Protein AF-A0A351SU39-F1 (afdb_monomer_lite)

Foldseek 3Di:
DPPVLVVLLLVLLLLLLQLVVLCVVCVVVVPPVSNVVSVVSVVVSVVSVVVVVVQVNVCVVVVHRPVPPPPPPPDDPLLSVLVSLLSNLVSNQVVCCVPVVDDQDPVSVVVSVVSNVSNVCSVCVVVVVVVVVD

Structure (mmCIF, N/CA/C/O backbone):
data_AF-A0A351SU39-F1
#
_entry.id   AF-A0A351SU39-F1
#
loop_
_atom_site.group_PDB
_atom_site.id
_atom_site.type_symbol
_atom_site.label_atom_id
_atom_site.label_alt_id
_atom_site.label_comp_id
_atom_site.label_asym_id
_atom_site.label_entity_id
_atom_site.label_seq_id
_atom_site.pdbx_PDB_ins_code
_atom_site.Cartn_x
_atom_site.Cartn_y
_atom_site.Cartn_z
_atom_site.occupancy
_atom_site.B_iso_or_equiv
_atom_site.auth_seq_id
_atom_site.auth_comp_id
_atom_site.auth_asym_id
_atom_site.auth_atom_id
_atom_site.pdbx_PDB_model_num
ATOM 1 N N . MET A 1 1 ? 3.763 -2.214 -19.576 1.00 52.06 1 MET A N 1
ATOM 2 C CA . MET A 1 1 ? 3.290 -3.140 -18.526 1.00 52.06 1 MET A CA 1
ATOM 3 C C . MET A 1 1 ? 2.367 -4.137 -19.186 1.00 52.06 1 MET A C 1
ATOM 5 O O . MET A 1 1 ? 1.551 -3.703 -19.992 1.00 52.06 1 MET A O 1
ATOM 9 N N . THR A 1 2 ? 2.462 -5.429 -18.881 1.00 61.03 2 THR A N 1
ATOM 10 C CA . THR A 1 2 ? 1.348 -6.319 -19.219 1.00 61.03 2 THR A CA 1
ATOM 11 C C . THR A 1 2 ? 0.162 -5.860 -18.373 1.00 61.03 2 THR A C 1
ATOM 13 O O . THR A 1 2 ? 0.302 -5.638 -17.169 1.00 61.03 2 THR A O 1
ATOM 16 N N . PHE A 1 3 ? -0.989 -5.632 -19.006 1.00 57.25 3 PHE A N 1
ATOM 17 C CA . PHE A 1 3 ? -2.213 -5.166 -18.339 1.00 57.25 3 PHE A CA 1
ATOM 18 C C . PHE A 1 3 ? -2.533 -5.996 -17.078 1.00 57.25 3 PHE A C 1
ATOM 20 O O . PHE A 1 3 ? -2.931 -5.468 -16.043 1.00 57.25 3 PHE A O 1
ATOM 27 N N . PHE A 1 4 ? -2.225 -7.291 -17.150 1.00 60.94 4 PHE A N 1
ATOM 28 C CA . PHE A 1 4 ? -2.370 -8.265 -16.078 1.00 60.94 4 PHE A CA 1
ATOM 29 C C . PHE A 1 4 ? -1.540 -7.957 -14.815 1.00 60.94 4 PHE A C 1
ATOM 31 O O . PHE A 1 4 ? -2.068 -8.027 -13.706 1.00 60.94 4 PHE A O 1
ATOM 38 N N . ALA A 1 5 ? -0.264 -7.572 -14.948 1.00 64.44 5 ALA A N 1
ATOM 39 C CA . ALA A 1 5 ? 0.598 -7.290 -13.795 1.00 64.44 5 ALA A CA 1
ATOM 40 C C . ALA A 1 5 ? 0.155 -6.027 -13.039 1.00 64.44 5 ALA A C 1
ATOM 42 O O . ALA A 1 5 ? 0.142 -6.003 -11.811 1.00 64.44 5 ALA A O 1
ATOM 43 N N . PHE A 1 6 ? -0.266 -4.996 -13.773 1.00 65.56 6 PHE A N 1
ATOM 44 C CA . PHE A 1 6 ? -0.792 -3.765 -13.184 1.00 65.56 6 PHE A CA 1
ATOM 45 C C . PHE A 1 6 ? -2.103 -4.011 -12.430 1.00 65.56 6 PHE A C 1
ATOM 47 O O . PHE A 1 6 ? -2.239 -3.604 -11.278 1.00 65.56 6 PHE A O 1
ATOM 54 N N . PHE A 1 7 ? -3.032 -4.745 -13.051 1.00 70.19 7 PHE A N 1
ATOM 55 C CA . PHE A 1 7 ? -4.290 -5.132 -12.413 1.00 70.19 7 PHE A CA 1
ATOM 56 C C . PHE A 1 7 ? -4.050 -5.929 -11.129 1.00 70.19 7 PHE A C 1
ATOM 58 O O . PHE A 1 7 ? -4.702 -5.702 -10.114 1.00 70.19 7 PHE A O 1
ATOM 65 N N . THR A 1 8 ? -3.058 -6.815 -11.155 1.00 71.19 8 THR A N 1
ATOM 66 C CA . THR A 1 8 ? -2.717 -7.624 -9.993 1.00 71.19 8 THR A CA 1
ATOM 67 C C . THR A 1 8 ? -2.138 -6.800 -8.843 1.00 71.19 8 THR A C 1
ATOM 69 O O . THR A 1 8 ? -2.528 -7.015 -7.700 1.00 71.19 8 THR A O 1
ATOM 72 N N . LEU A 1 9 ? -1.253 -5.837 -9.125 1.00 72.75 9 LEU A N 1
ATOM 73 C CA . LEU A 1 9 ? -0.704 -4.938 -8.101 1.00 72.75 9 LEU A CA 1
ATOM 74 C C . LEU A 1 9 ? -1.798 -4.100 -7.434 1.00 72.75 9 LEU A C 1
ATOM 76 O O . LEU A 1 9 ? -1.787 -3.937 -6.217 1.00 72.75 9 LEU A O 1
ATOM 80 N N . ILE A 1 10 ? -2.758 -3.608 -8.219 1.00 76.94 10 ILE A N 1
ATOM 81 C CA . ILE A 1 10 ? -3.905 -2.863 -7.689 1.00 76.94 10 ILE A CA 1
ATOM 82 C C . ILE A 1 10 ? -4.761 -3.765 -6.804 1.00 76.94 10 ILE A C 1
ATOM 84 O O . ILE A 1 10 ? -5.096 -3.384 -5.685 1.00 76.94 10 ILE A O 1
ATOM 88 N N . LEU A 1 11 ? -5.097 -4.964 -7.284 1.00 77.88 11 LEU A N 1
ATOM 89 C CA . LEU A 1 11 ? -5.921 -5.903 -6.530 1.00 77.88 11 LEU A CA 1
ATOM 90 C C . LEU A 1 11 ? -5.241 -6.319 -5.217 1.00 77.88 11 LEU A C 1
ATOM 92 O O . LEU A 1 11 ? -5.891 -6.360 -4.176 1.00 77.88 11 LEU A O 1
ATOM 96 N N . ALA A 1 12 ? -3.931 -6.563 -5.260 1.00 78.19 12 ALA A N 1
ATOM 97 C CA . ALA A 1 12 ? -3.102 -6.861 -4.100 1.00 78.19 12 ALA A CA 1
ATOM 98 C C . ALA A 1 12 ? -3.123 -5.718 -3.072 1.00 78.19 12 ALA A C 1
ATOM 100 O O . ALA A 1 12 ? -3.444 -5.956 -1.911 1.00 78.19 12 ALA A O 1
ATOM 101 N N . ALA A 1 13 ? -2.882 -4.477 -3.509 1.00 78.94 13 ALA A N 1
ATOM 102 C CA . ALA A 1 13 ? -2.893 -3.308 -2.632 1.00 78.94 13 ALA A CA 1
ATOM 103 C C . ALA A 1 13 ? -4.267 -3.075 -1.979 1.00 78.94 13 ALA A C 1
ATOM 105 O O . ALA A 1 13 ? -4.344 -2.758 -0.795 1.00 78.94 13 ALA A O 1
ATOM 106 N N . VAL A 1 14 ? -5.361 -3.257 -2.727 1.00 81.06 14 VAL A N 1
ATOM 107 C CA . VAL A 1 14 ? -6.726 -3.112 -2.193 1.00 81.06 14 VAL A CA 1
ATOM 108 C C . VAL A 1 14 ? -7.047 -4.201 -1.169 1.00 81.06 14 VAL A C 1
ATOM 110 O O . VAL A 1 14 ? -7.633 -3.895 -0.132 1.00 81.06 14 VAL A O 1
ATOM 113 N N . LEU A 1 15 ? -6.666 -5.456 -1.431 1.00 79.06 15 LEU A N 1
ATOM 114 C CA . LEU A 1 15 ? -6.897 -6.566 -0.501 1.00 79.06 15 LEU A CA 1
ATOM 115 C C . LEU A 1 15 ? -6.088 -6.418 0.791 1.00 79.06 15 LEU A C 1
ATOM 117 O O . LEU A 1 15 ? -6.636 -6.641 1.868 1.00 79.06 15 LEU A O 1
ATOM 121 N N . GLU A 1 16 ? -4.817 -6.022 0.697 1.00 80.25 16 GLU A N 1
ATOM 122 C CA . GLU A 1 16 ? -3.951 -5.832 1.865 1.00 80.25 16 GLU A CA 1
ATOM 123 C C . GLU A 1 16 ? -4.470 -4.689 2.747 1.00 80.25 16 GLU A C 1
ATOM 125 O O . GLU A 1 16 ? -4.745 -4.887 3.930 1.00 80.25 16 GLU A O 1
ATOM 130 N N . VAL A 1 17 ? -4.732 -3.521 2.150 1.00 82.25 17 VAL A N 1
ATOM 131 C CA . VAL A 1 17 ? -5.280 -2.365 2.873 1.00 82.25 17 VAL A CA 1
ATOM 132 C C . VAL A 1 17 ? -6.662 -2.656 3.457 1.00 82.25 17 VAL A C 1
ATOM 134 O O . VAL A 1 17 ? -6.954 -2.266 4.590 1.00 82.25 17 VAL A O 1
ATOM 137 N N . GLY A 1 18 ? -7.534 -3.315 2.690 1.00 81.25 18 GLY A N 1
ATOM 138 C CA . GLY A 1 18 ? -8.873 -3.676 3.148 1.00 81.25 18 GLY A CA 1
ATOM 139 C C . GLY A 1 18 ? -8.829 -4.635 4.337 1.00 81.25 18 GLY A C 1
ATOM 140 O O . GLY A 1 18 ? -9.598 -4.473 5.286 1.00 81.25 18 GLY A O 1
ATOM 141 N N . GLY A 1 19 ? -7.898 -5.592 4.323 1.00 82.25 19 GLY A N 1
ATOM 142 C CA . GLY A 1 19 ? -7.710 -6.557 5.402 1.00 82.25 19 GLY A CA 1
ATOM 143 C C . GLY A 1 19 ? -7.202 -5.890 6.675 1.00 82.25 19 GLY A C 1
ATOM 144 O O . GLY A 1 19 ? -7.794 -6.075 7.740 1.00 82.25 19 GLY A O 1
ATOM 145 N N . ASP A 1 20 ? -6.189 -5.030 6.555 1.00 80.31 20 ASP A N 1
ATOM 146 C CA . ASP A 1 20 ? -5.655 -4.235 7.667 1.00 80.31 20 ASP A CA 1
ATOM 147 C C . ASP A 1 20 ? -6.723 -3.335 8.296 1.00 80.31 20 ASP A C 1
ATOM 149 O O . ASP A 1 20 ? -6.830 -3.227 9.523 1.00 80.31 20 ASP A O 1
ATOM 153 N N . ALA A 1 21 ? -7.564 -2.711 7.469 1.00 80.25 21 ALA A N 1
ATOM 154 C CA . ALA A 1 21 ? -8.644 -1.875 7.963 1.00 80.25 21 ALA A CA 1
ATOM 155 C C . ALA A 1 21 ? -9.720 -2.684 8.702 1.00 80.25 21 ALA A C 1
ATOM 157 O O . ALA A 1 21 ? -10.167 -2.256 9.765 1.00 80.25 21 ALA A O 1
ATOM 158 N N . MET A 1 22 ? -10.092 -3.865 8.199 1.00 80.00 22 MET A N 1
ATOM 159 C CA . MET A 1 22 ? -11.040 -4.760 8.873 1.00 80.00 22 MET A CA 1
ATOM 160 C C . MET A 1 22 ? -10.505 -5.281 10.212 1.00 80.00 22 MET A C 1
ATOM 162 O O . MET A 1 22 ? -11.261 -5.346 11.181 1.00 80.00 22 MET A O 1
ATOM 166 N N . ILE A 1 23 ? -9.208 -5.594 10.308 1.00 83.25 23 ILE A N 1
ATOM 167 C CA . ILE A 1 23 ? -8.579 -5.955 11.588 1.00 83.25 23 ILE A CA 1
ATOM 168 C C . ILE A 1 23 ? -8.644 -4.776 12.561 1.00 83.25 23 ILE A C 1
ATOM 170 O O . ILE A 1 23 ? -9.035 -4.952 13.716 1.00 83.25 23 ILE A O 1
ATOM 174 N N . ARG A 1 24 ? -8.299 -3.568 12.103 1.00 81.38 24 ARG A N 1
ATOM 175 C CA . ARG A 1 24 ? -8.343 -2.357 12.932 1.00 81.38 24 ARG A CA 1
ATOM 176 C C . ARG A 1 24 ? -9.745 -2.090 13.475 1.00 81.38 24 ARG A C 1
ATOM 178 O O . ARG A 1 24 ? -9.888 -1.801 14.663 1.00 81.38 24 ARG A O 1
ATOM 185 N N . ASP A 1 25 ? -10.756 -2.186 12.622 1.00 79.56 25 ASP A N 1
ATOM 186 C CA . ASP A 1 25 ? -12.149 -1.957 13.004 1.00 79.56 25 ASP A CA 1
ATOM 187 C C . ASP A 1 25 ? -12.645 -3.085 13.932 1.00 79.56 25 ASP A C 1
ATOM 189 O O . ASP A 1 25 ? -13.273 -2.813 14.953 1.00 79.56 25 ASP A O 1
ATOM 193 N N . GLY A 1 26 ? -12.244 -4.339 13.691 1.00 79.19 26 GLY A N 1
ATOM 194 C CA . GLY A 1 26 ? -12.532 -5.473 14.577 1.00 79.19 26 GLY A CA 1
ATOM 195 C C . GLY A 1 26 ? -11.939 -5.339 15.984 1.00 79.19 26 GLY A C 1
ATOM 196 O O . GLY A 1 26 ? -12.594 -5.708 16.961 1.00 79.19 26 GLY A O 1
ATOM 197 N N . ILE A 1 27 ? -10.740 -4.761 16.115 1.00 82.88 27 ILE A N 1
ATOM 198 C CA . ILE A 1 27 ? -10.121 -4.464 17.418 1.00 82.88 27 ILE A CA 1
ATOM 199 C C . ILE A 1 27 ? -10.871 -3.330 18.135 1.00 82.88 27 ILE A C 1
ATOM 201 O O . ILE A 1 27 ? -11.118 -3.434 19.338 1.00 82.88 27 ILE A O 1
ATOM 205 N N . LYS A 1 28 ? -11.252 -2.262 17.418 1.00 80.75 28 LYS A N 1
ATOM 206 C CA . LYS A 1 28 ? -11.976 -1.111 17.990 1.00 80.75 28 LYS A CA 1
ATOM 207 C C . LYS A 1 28 ? -13.384 -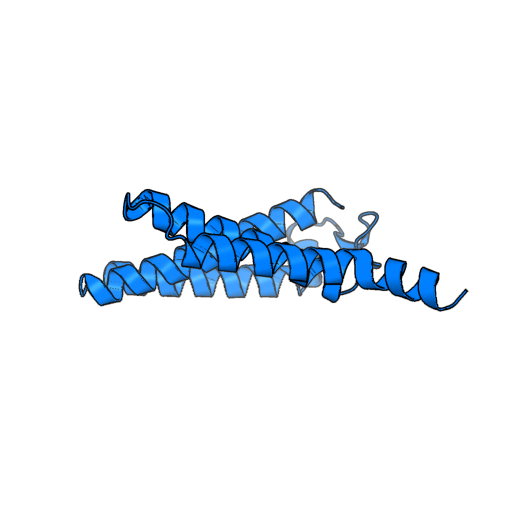1.480 18.458 1.00 80.75 28 LYS A C 1
ATOM 209 O O . LYS A 1 28 ? -13.745 -1.168 19.590 1.00 80.75 28 LYS A O 1
ATOM 214 N N . ASP A 1 29 ? -14.136 -2.193 17.626 1.00 79.81 29 ASP A N 1
ATOM 215 C CA . ASP A 1 29 ? -15.533 -2.554 17.897 1.00 79.81 29 ASP A CA 1
ATOM 216 C C . ASP A 1 29 ? -15.666 -3.838 18.737 1.00 79.81 29 ASP A C 1
ATOM 218 O O . ASP A 1 29 ? -16.777 -4.296 19.007 1.00 79.81 29 ASP A O 1
ATOM 222 N N . LYS A 1 30 ? -14.540 -4.452 19.143 1.00 79.81 30 LYS A N 1
ATOM 223 C CA . LYS A 1 30 ? -14.464 -5.780 19.791 1.00 79.81 30 LYS A CA 1
ATOM 224 C C . LYS A 1 30 ? -15.229 -6.872 19.028 1.00 79.81 30 LYS A C 1
ATOM 226 O O . LYS A 1 30 ? -15.662 -7.869 19.610 1.00 79.81 30 LYS A O 1
ATOM 231 N N . SER A 1 31 ? -15.398 -6.696 17.721 1.00 75.81 31 SER A N 1
ATOM 232 C CA . SER A 1 31 ? -16.127 -7.624 16.867 1.00 75.81 31 SER A CA 1
ATOM 233 C C . SER A 1 31 ? -15.188 -8.698 16.339 1.00 75.81 31 SER A C 1
ATOM 235 O O . SER A 1 31 ? -14.352 -8.457 15.464 1.00 75.81 31 SER A O 1
ATOM 237 N N . LEU A 1 32 ? -15.376 -9.919 16.843 1.00 78.62 32 LEU A N 1
ATOM 238 C CA . LEU A 1 32 ? -14.637 -11.099 16.395 1.00 78.62 32 LEU A CA 1
ATOM 239 C C . LEU A 1 32 ? -14.842 -11.368 14.893 1.00 78.62 32 LEU A C 1
ATOM 241 O O . LEU A 1 32 ? -13.944 -11.875 14.229 1.00 78.62 32 LEU A O 1
ATOM 245 N N . PHE A 1 33 ? -16.010 -11.002 14.353 1.00 78.94 33 PHE A N 1
ATOM 246 C CA . PHE A 1 33 ? -16.352 -11.209 12.947 1.00 78.94 33 PHE A CA 1
ATOM 247 C C . PHE A 1 33 ? -15.510 -10.333 12.011 1.00 78.94 33 PHE A C 1
ATOM 249 O O . PHE A 1 33 ? -14.947 -10.848 11.050 1.00 78.94 33 PHE A O 1
ATOM 256 N N . TYR A 1 34 ? -15.362 -9.037 12.311 1.00 75.94 34 TYR A N 1
ATOM 257 C CA . TYR A 1 34 ? -14.524 -8.136 11.505 1.00 75.94 34 TYR A CA 1
ATOM 258 C C . TYR A 1 34 ? -13.043 -8.508 11.583 1.00 75.94 34 TYR A C 1
ATOM 260 O O . TYR A 1 34 ? -12.341 -8.470 10.574 1.00 75.94 34 TYR A O 1
ATOM 268 N N . LEU A 1 35 ? -12.587 -8.954 12.755 1.00 79.56 35 LEU A N 1
ATOM 269 C CA . LEU A 1 35 ? -11.218 -9.423 12.940 1.00 79.56 35 LEU A CA 1
ATOM 270 C C . LEU A 1 35 ? -10.947 -10.706 12.137 1.00 79.56 35 LEU A C 1
ATOM 272 O O . LEU A 1 35 ? -9.961 -10.772 11.406 1.00 79.56 35 LEU A O 1
ATOM 276 N N . ALA A 1 36 ? -11.840 -11.698 12.210 1.00 79.06 36 ALA A N 1
ATOM 277 C CA . ALA A 1 36 ? -11.725 -12.934 11.437 1.00 79.06 36 ALA A CA 1
ATOM 278 C C . ALA A 1 36 ? -11.818 -12.683 9.922 1.00 79.06 36 ALA A C 1
ATOM 280 O O . ALA A 1 36 ? -11.057 -13.274 9.158 1.00 79.06 36 ALA A O 1
ATOM 281 N N . ALA A 1 37 ? -12.701 -11.778 9.489 1.00 80.88 37 ALA A N 1
ATOM 282 C CA . ALA A 1 37 ? -12.810 -11.369 8.092 1.00 80.88 37 ALA A CA 1
ATOM 283 C C . ALA A 1 37 ? -11.527 -10.685 7.595 1.00 80.88 37 ALA A C 1
ATOM 285 O O . ALA A 1 37 ? -11.043 -11.031 6.522 1.00 80.88 37 ALA A O 1
ATOM 286 N N . GLY A 1 38 ? -10.934 -9.784 8.386 1.00 80.44 38 GLY A N 1
ATOM 287 C CA . GLY A 1 38 ? -9.680 -9.110 8.043 1.00 80.44 38 GLY A CA 1
ATOM 288 C C . GLY A 1 38 ? -8.491 -10.069 7.950 1.00 80.44 38 GLY A C 1
ATOM 289 O O . GLY A 1 38 ? -7.769 -10.056 6.955 1.00 80.44 38 GLY A O 1
ATOM 290 N N . VAL A 1 39 ? -8.338 -10.974 8.924 1.00 80.06 39 VAL A N 1
ATOM 291 C CA . VAL A 1 39 ? -7.319 -12.042 8.878 1.00 80.06 39 VAL A CA 1
ATOM 292 C C . VAL A 1 39 ? -7.537 -12.957 7.672 1.00 80.06 39 VAL A C 1
ATOM 294 O O . VAL A 1 39 ? -6.580 -13.294 6.980 1.00 80.06 39 VAL A O 1
ATOM 297 N N . GLY A 1 40 ? -8.787 -13.333 7.387 1.00 82.94 40 GLY A N 1
ATOM 298 C CA . GLY A 1 40 ? -9.137 -14.130 6.213 1.00 82.94 40 GLY A CA 1
ATOM 299 C C . GLY A 1 40 ? -8.783 -13.427 4.903 1.00 82.94 40 GLY A C 1
ATOM 300 O O . GLY A 1 40 ? -8.223 -14.056 4.010 1.00 82.94 40 GLY A O 1
ATOM 301 N N . LEU A 1 41 ? -9.041 -12.122 4.803 1.00 81.50 41 LEU A N 1
ATOM 302 C CA . LEU A 1 41 ? -8.722 -11.319 3.623 1.00 81.50 41 LEU A CA 1
ATOM 303 C C . LEU A 1 41 ? -7.206 -11.184 3.416 1.00 81.50 41 LEU A C 1
ATOM 305 O O . LEU A 1 41 ? -6.733 -11.340 2.292 1.00 81.50 41 LEU A O 1
ATOM 309 N N . LEU A 1 42 ? -6.439 -10.986 4.493 1.00 76.38 42 LEU A N 1
ATOM 310 C CA . LEU A 1 42 ? -4.970 -10.960 4.467 1.00 76.38 42 LEU A CA 1
ATOM 311 C C . LEU A 1 42 ? -4.370 -12.325 4.125 1.00 76.38 42 LEU A C 1
ATOM 313 O O . LEU A 1 42 ? -3.424 -12.403 3.344 1.00 76.38 42 LEU A O 1
ATOM 317 N N . ALA A 1 43 ? -4.937 -13.411 4.650 1.00 74.44 43 ALA A N 1
ATOM 318 C CA . ALA A 1 43 ? -4.540 -14.763 4.277 1.00 74.44 43 ALA A CA 1
ATOM 319 C C . ALA A 1 43 ? -4.830 -15.033 2.793 1.00 74.44 43 ALA A C 1
ATOM 321 O O . ALA A 1 43 ? -3.986 -15.597 2.100 1.00 74.44 43 ALA A O 1
ATOM 322 N N . LEU A 1 44 ? -5.982 -14.582 2.285 1.00 74.62 44 LEU A N 1
ATOM 323 C CA . LEU A 1 44 ? -6.349 -14.695 0.874 1.00 74.62 44 LEU A CA 1
ATOM 324 C C . LEU A 1 44 ? -5.413 -13.874 -0.021 1.00 74.62 44 LEU A C 1
ATOM 326 O O . LEU A 1 44 ? -4.989 -14.366 -1.062 1.00 74.62 44 LEU A O 1
ATOM 330 N N . TYR A 1 45 ? -5.048 -12.662 0.403 1.00 75.81 45 TYR A N 1
ATOM 331 C CA . TYR A 1 45 ? -4.030 -11.833 -0.242 1.00 75.81 45 TYR A CA 1
ATOM 332 C C . TYR A 1 45 ? -2.673 -12.539 -0.276 1.00 75.81 45 TYR A C 1
ATOM 334 O O . TYR A 1 45 ? -2.088 -12.680 -1.348 1.00 75.81 45 TYR A O 1
ATOM 342 N N . GLY A 1 46 ? -2.197 -13.045 0.863 1.00 69.62 46 GLY A N 1
ATOM 343 C CA . GLY A 1 46 ? -0.927 -13.762 0.945 1.00 69.62 46 GLY A CA 1
ATOM 344 C C . GLY A 1 46 ? -0.913 -14.993 0.041 1.00 69.62 46 GLY A C 1
ATOM 345 O O . GLY A 1 46 ? 0.070 -15.245 -0.651 1.00 69.62 46 GLY A O 1
ATOM 346 N N . LEU A 1 47 ? -2.028 -15.723 -0.032 1.00 71.62 47 LEU A N 1
ATOM 347 C CA . LEU A 1 47 ? -2.189 -16.880 -0.910 1.00 71.62 47 LEU A CA 1
ATOM 348 C C . LEU A 1 47 ? -2.232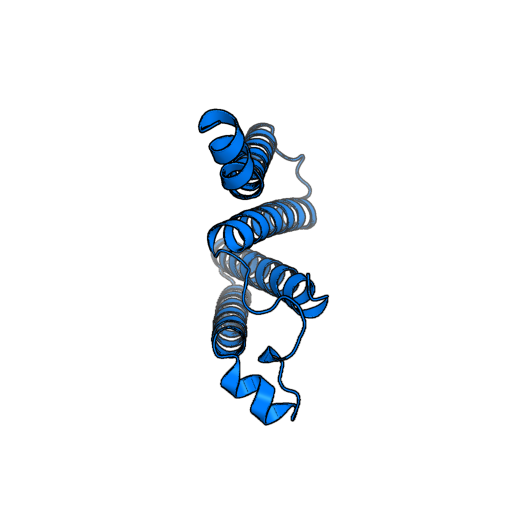 -16.457 -2.384 1.00 71.62 47 LEU A C 1
ATOM 350 O O . LEU A 1 47 ? -1.545 -17.057 -3.205 1.00 71.62 47 LEU A O 1
ATOM 354 N N . PHE A 1 48 ? -2.957 -15.389 -2.713 1.00 69.81 48 PHE A N 1
ATOM 355 C CA . PHE A 1 48 ? -3.019 -14.808 -4.051 1.00 69.81 48 PHE A CA 1
ATOM 356 C C . PHE A 1 48 ? -1.640 -14.348 -4.531 1.00 69.81 48 PHE A C 1
ATOM 358 O O . PHE A 1 48 ? -1.201 -14.774 -5.595 1.00 69.81 48 PHE A O 1
ATOM 365 N N . VAL A 1 49 ? -0.909 -13.568 -3.732 1.00 66.25 49 VAL A N 1
ATOM 366 C CA . VAL A 1 49 ? 0.446 -13.103 -4.066 1.00 66.25 49 VAL A CA 1
ATOM 367 C C . VAL A 1 49 ? 1.426 -14.264 -4.142 1.00 66.25 49 VAL A C 1
ATOM 369 O O . VAL A 1 49 ? 2.258 -14.286 -5.042 1.00 66.25 49 VAL A O 1
ATOM 372 N N . ASN A 1 50 ? 1.327 -15.262 -3.265 1.00 64.44 50 ASN A N 1
ATOM 373 C CA . ASN A 1 50 ? 2.221 -16.416 -3.306 1.00 64.44 50 ASN A CA 1
ATOM 374 C C . ASN A 1 50 ? 1.961 -17.305 -4.535 1.00 64.44 50 ASN A C 1
ATOM 376 O O . ASN A 1 50 ? 2.898 -17.790 -5.169 1.00 64.44 50 ASN A O 1
ATOM 380 N N . VAL A 1 51 ? 0.696 -17.466 -4.926 1.00 58.88 51 VAL A N 1
ATOM 381 C CA . VAL A 1 51 ? 0.287 -18.179 -6.145 1.00 58.88 51 VAL A CA 1
ATOM 382 C C . VAL A 1 51 ? 0.639 -17.381 -7.402 1.00 58.88 51 VAL A C 1
ATOM 384 O O . VAL A 1 51 ? 0.965 -17.973 -8.425 1.00 58.88 51 VAL A O 1
ATOM 387 N N . LEU A 1 52 ? 0.656 -16.051 -7.333 1.00 56.53 52 LEU A N 1
ATOM 388 C CA . LEU A 1 52 ? 1.027 -15.193 -8.456 1.00 56.53 52 LEU A CA 1
ATOM 389 C C . LEU A 1 52 ? 2.543 -15.002 -8.601 1.00 56.53 52 LEU A C 1
ATOM 391 O O . LEU A 1 52 ? 3.053 -14.916 -9.715 1.00 56.53 52 LEU A O 1
ATOM 395 N N . SER A 1 53 ? 3.276 -14.989 -7.488 1.00 51.03 53 SER A N 1
ATOM 396 C CA . SER A 1 53 ? 4.741 -15.060 -7.440 1.00 51.03 53 SER A CA 1
ATOM 397 C C . SER A 1 53 ? 5.219 -16.435 -7.918 1.00 51.03 53 SER A C 1
ATOM 399 O O . SER A 1 53 ? 6.140 -16.549 -8.728 1.00 51.03 53 SER A O 1
ATOM 401 N N . THR A 1 54 ? 4.489 -17.491 -7.547 1.00 52.97 54 THR A N 1
ATOM 402 C CA . THR A 1 54 ? 4.618 -18.837 -8.117 1.00 52.97 54 THR A CA 1
ATOM 403 C C . THR A 1 54 ? 3.868 -18.918 -9.448 1.00 52.97 54 THR A C 1
ATOM 405 O O . THR A 1 54 ? 2.896 -19.658 -9.601 1.00 52.97 54 THR A O 1
ATOM 408 N N . GLN A 1 55 ? 4.363 -18.197 -10.457 1.00 53.28 55 GLN A N 1
ATOM 409 C CA . GLN A 1 55 ? 3.852 -18.171 -11.841 1.00 53.28 55 GLN A CA 1
ATOM 410 C C . GLN A 1 55 ? 3.580 -19.575 -12.437 1.00 53.28 55 GLN A C 1
ATOM 412 O O . GLN A 1 55 ? 2.834 -19.717 -13.400 1.00 53.28 55 GLN A O 1
ATOM 417 N N . ASN A 1 56 ? 4.133 -20.639 -11.851 1.00 48.84 56 ASN A N 1
ATOM 418 C CA . ASN A 1 56 ? 3.956 -22.029 -12.266 1.00 48.84 56 ASN A CA 1
ATOM 419 C C . ASN A 1 56 ? 2.588 -22.644 -11.898 1.00 48.84 56 ASN A C 1
ATOM 421 O O . ASN A 1 56 ? 2.187 -23.617 -12.530 1.00 48.84 56 ASN A O 1
ATOM 425 N N . ALA A 1 57 ? 1.871 -22.146 -10.884 1.00 53.22 57 ALA A N 1
ATOM 426 C CA . ALA A 1 57 ? 0.605 -22.749 -10.443 1.00 53.22 57 ALA A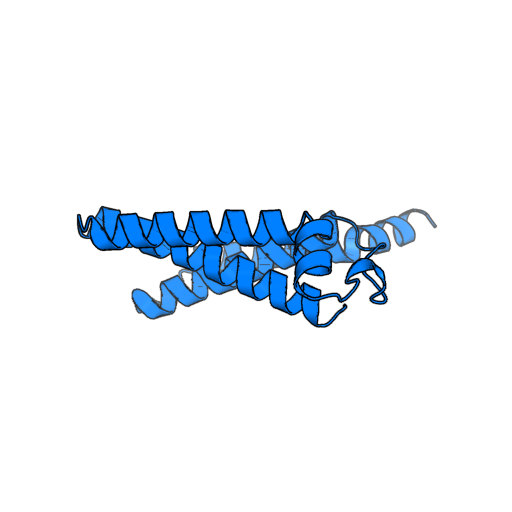 CA 1
ATOM 427 C C . ALA A 1 57 ? -0.594 -22.257 -11.272 1.00 53.22 57 ALA A C 1
ATOM 429 O O . ALA A 1 57 ? -1.392 -23.057 -11.759 1.00 53.22 57 ALA A O 1
ATOM 430 N N . ILE A 1 58 ? -0.678 -20.944 -11.499 1.00 52.50 58 ILE A N 1
ATOM 431 C CA . ILE A 1 58 ? -1.751 -20.312 -12.282 1.00 52.50 58 ILE A CA 1
ATOM 432 C C . ILE A 1 58 ? -1.651 -20.702 -13.759 1.00 52.50 58 ILE A C 1
ATOM 434 O O . ILE A 1 58 ? -2.663 -21.027 -14.377 1.00 52.50 58 ILE A O 1
ATOM 438 N N . SER A 1 59 ? -0.429 -20.755 -14.302 1.00 54.09 59 SER A N 1
ATOM 439 C CA . SER A 1 59 ? -0.195 -21.157 -15.695 1.00 54.09 59 SER A CA 1
ATOM 440 C C . SER A 1 59 ? -0.668 -22.588 -15.976 1.00 54.09 59 SER A C 1
ATOM 442 O O . SER A 1 59 ? -1.150 -22.881 -17.067 1.00 54.09 59 SER A O 1
ATOM 444 N N . ARG A 1 60 ? -0.602 -23.475 -14.968 1.00 57.25 60 ARG A N 1
ATOM 445 C CA . ARG A 1 60 ? -1.099 -24.860 -15.052 1.00 57.25 60 ARG A CA 1
ATOM 446 C C . ARG A 1 60 ? -2.618 -24.959 -14.931 1.00 57.25 60 ARG A C 1
ATOM 448 O O . ARG A 1 60 ? -3.198 -25.859 -15.524 1.00 57.25 60 ARG A O 1
ATOM 455 N N . LEU A 1 61 ? -3.253 -24.059 -14.180 1.00 58.62 61 LEU A N 1
ATOM 456 C CA . LEU A 1 61 ? -4.706 -24.054 -13.996 1.00 58.62 61 LEU A CA 1
ATOM 457 C C . LEU A 1 61 ? -5.441 -23.426 -15.191 1.00 58.62 61 LEU A C 1
ATOM 459 O O . LEU A 1 61 ? -6.505 -23.898 -15.574 1.00 58.62 61 LEU A O 1
ATOM 463 N N . LEU A 1 62 ? -4.874 -22.371 -15.783 1.00 64.69 62 LEU A N 1
ATOM 464 C CA . LEU A 1 62 ? -5.476 -21.634 -16.901 1.00 64.69 62 LEU A CA 1
ATOM 465 C C . LEU A 1 62 ? -4.973 -22.079 -18.282 1.00 64.69 62 LEU A C 1
ATOM 467 O O . LEU A 1 62 ? -5.421 -21.531 -19.284 1.00 64.69 62 LEU A O 1
ATOM 471 N N . ASN A 1 63 ? -4.058 -23.056 -18.344 1.00 58.59 63 ASN A N 1
ATOM 472 C CA . ASN A 1 63 ? -3.400 -23.515 -19.575 1.00 58.59 63 ASN A CA 1
ATOM 473 C C . ASN A 1 63 ? -2.896 -22.348 -20.453 1.00 58.59 63 ASN A C 1
ATOM 475 O O . ASN A 1 63 ? -3.007 -22.363 -21.678 1.00 58.59 63 ASN A O 1
ATOM 479 N N . PHE A 1 64 ? -2.400 -21.300 -19.797 1.00 60.06 64 PHE A N 1
ATOM 480 C CA . PHE A 1 64 ? -1.945 -20.063 -20.414 1.00 60.06 64 PHE A CA 1
ATOM 481 C C . PHE A 1 64 ? -0.610 -19.690 -19.780 1.00 60.06 64 PHE A C 1
ATOM 483 O O . PHE A 1 64 ? -0.521 -19.543 -18.561 1.00 60.06 64 PHE A O 1
ATOM 490 N N . ASP A 1 65 ? 0.438 -19.585 -20.593 1.00 56.72 65 ASP A N 1
ATOM 491 C CA . ASP A 1 65 ? 1.788 -19.332 -20.101 1.00 56.72 65 ASP A CA 1
ATOM 492 C C . ASP A 1 65 ? 1.992 -17.829 -19.867 1.00 56.72 65 ASP A C 1
ATOM 494 O O . ASP A 1 65 ? 2.262 -17.051 -20.780 1.00 56.72 65 ASP A O 1
ATOM 498 N N . PHE A 1 66 ? 1.840 -17.388 -18.617 1.00 59.25 66 PHE A N 1
ATOM 499 C CA . PHE A 1 66 ? 1.990 -15.973 -18.255 1.00 59.25 66 PHE A CA 1
ATOM 500 C C . PHE A 1 66 ? 3.427 -15.464 -18.441 1.00 59.25 66 PHE A C 1
ATOM 502 O O . PHE A 1 66 ? 3.644 -14.257 -18.582 1.00 59.25 66 PHE A O 1
ATOM 509 N N . ARG A 1 67 ? 4.404 -16.378 -18.509 1.00 55.09 67 ARG A N 1
ATOM 510 C CA . ARG A 1 67 ? 5.820 -16.077 -18.744 1.00 55.09 67 ARG A CA 1
ATOM 511 C C . ARG A 1 67 ? 6.117 -15.647 -20.180 1.00 55.09 67 ARG A C 1
ATOM 513 O O . ARG A 1 67 ? 7.131 -14.991 -20.402 1.00 55.09 67 ARG A O 1
ATOM 520 N N . SER A 1 68 ? 5.245 -15.974 -21.137 1.00 55.03 68 SER A N 1
ATOM 521 C CA . SER A 1 68 ? 5.392 -15.566 -22.539 1.00 55.03 68 SER A CA 1
ATOM 522 C C . SER A 1 68 ? 4.816 -14.176 -22.826 1.00 55.03 68 SER A C 1
ATOM 524 O O . SER A 1 68 ? 4.910 -13.696 -23.956 1.00 55.03 68 SER A O 1
ATOM 526 N N . LEU A 1 69 ? 4.204 -13.515 -21.834 1.00 58.72 69 LEU A N 1
ATOM 527 C CA 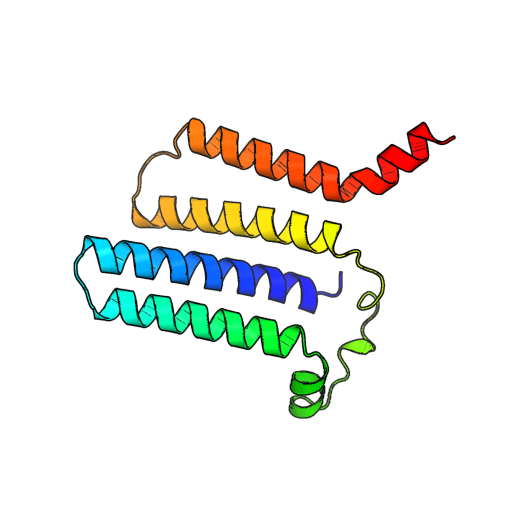. LEU A 1 69 ? 3.689 -12.163 -22.011 1.00 58.72 69 LEU A CA 1
ATOM 528 C C . LEU A 1 69 ? 4.852 -11.154 -22.112 1.00 58.72 69 LEU A C 1
ATOM 530 O O . LEU A 1 69 ? 5.741 -11.135 -21.253 1.00 58.72 69 LEU A O 1
ATOM 534 N N . PRO A 1 70 ? 4.845 -10.272 -23.127 1.00 38.06 70 PRO A N 1
ATOM 535 C CA . PRO A 1 70 ? 5.924 -9.316 -23.348 1.00 38.06 70 PRO A CA 1
ATOM 536 C C . PRO A 1 70 ? 6.038 -8.345 -22.162 1.00 38.06 70 PRO A C 1
ATOM 538 O O . PRO A 1 70 ? 5.119 -7.574 -21.885 1.00 38.06 70 PRO A O 1
ATOM 541 N N . GLY A 1 71 ? 7.175 -8.389 -21.457 1.00 50.31 71 GLY A N 1
ATOM 542 C CA . GLY A 1 71 ? 7.471 -7.547 -20.288 1.00 50.31 71 GLY A CA 1
ATOM 543 C C . GLY A 1 71 ? 7.438 -8.250 -18.923 1.00 50.31 71 GLY A C 1
ATOM 544 O O . GLY A 1 71 ? 7.512 -7.563 -17.907 1.00 50.31 71 GLY A O 1
ATOM 545 N N . ALA A 1 72 ? 7.330 -9.584 -18.876 1.00 51.16 72 ALA A N 1
ATOM 546 C CA . ALA A 1 72 ? 7.351 -10.354 -17.627 1.00 51.16 72 ALA A CA 1
ATOM 547 C C . ALA A 1 72 ? 8.748 -10.485 -16.972 1.00 51.16 72 ALA A C 1
ATOM 549 O O . ALA A 1 72 ? 8.820 -10.672 -15.762 1.00 51.16 72 ALA A O 1
ATOM 550 N N . ASN A 1 73 ? 9.846 -10.372 -17.736 1.00 49.41 73 ASN A N 1
ATOM 551 C CA . ASN A 1 73 ? 11.199 -10.712 -17.254 1.00 49.41 73 ASN A CA 1
ATOM 552 C C . ASN A 1 73 ? 12.098 -9.526 -16.854 1.00 49.41 73 ASN A C 1
ATOM 554 O O . ASN A 1 73 ? 13.044 -9.737 -16.102 1.00 49.41 73 ASN A O 1
ATOM 558 N N . ASP A 1 74 ? 11.816 -8.294 -17.291 1.00 52.28 74 ASP A N 1
ATOM 559 C CA . ASP A 1 74 ? 12.804 -7.198 -17.188 1.00 52.28 74 ASP A CA 1
ATOM 560 C C . ASP A 1 74 ? 12.494 -6.167 -16.096 1.00 52.28 74 ASP A C 1
ATOM 562 O O . ASP A 1 74 ? 13.128 -5.110 -16.005 1.00 52.28 74 ASP A O 1
ATOM 566 N N . TRP A 1 75 ? 11.495 -6.437 -15.254 1.00 56.12 75 TRP A N 1
ATOM 567 C CA . TRP A 1 75 ? 11.086 -5.461 -14.257 1.00 56.12 75 TRP A CA 1
ATOM 568 C C . TRP A 1 75 ? 11.896 -5.594 -12.973 1.00 56.12 75 TRP A C 1
ATOM 570 O O . TRP A 1 75 ? 11.685 -6.499 -12.173 1.00 56.12 75 TRP A O 1
ATOM 580 N N . GLN A 1 76 ? 12.811 -4.649 -12.756 1.00 60.72 76 GLN A N 1
ATOM 581 C CA . GLN A 1 76 ? 13.571 -4.557 -11.513 1.00 60.72 76 GLN A CA 1
ATOM 582 C C . GLN A 1 76 ? 12.609 -4.443 -10.322 1.00 60.72 76 GLN A C 1
ATOM 584 O O . GLN A 1 76 ? 11.780 -3.531 -10.285 1.00 60.72 76 GLN A O 1
ATOM 589 N N . PHE A 1 77 ? 12.760 -5.343 -9.348 1.00 61.84 77 PHE A N 1
ATOM 590 C CA . PHE A 1 77 ? 12.026 -5.404 -8.076 1.00 61.84 77 PHE A CA 1
ATOM 591 C C . PHE A 1 77 ? 11.782 -4.018 -7.448 1.00 61.84 77 PHE A C 1
ATOM 593 O O . PHE A 1 77 ? 10.677 -3.722 -7.006 1.00 61.84 77 PHE A O 1
ATOM 600 N N . SER A 1 78 ? 12.776 -3.125 -7.525 1.00 57.94 78 SER A N 1
ATOM 601 C CA . SER A 1 78 ? 12.698 -1.727 -7.069 1.00 57.94 78 SER A CA 1
ATOM 602 C C . SER A 1 78 ? 11.525 -0.934 -7.674 1.00 57.94 78 SER A C 1
ATOM 604 O O . SER A 1 78 ? 10.781 -0.265 -6.959 1.00 57.94 78 SER A O 1
ATOM 606 N N . ASN A 1 79 ? 11.296 -1.048 -8.985 1.00 64.94 79 ASN A N 1
ATOM 607 C CA . ASN A 1 79 ? 10.219 -0.326 -9.672 1.00 64.94 79 ASN A CA 1
ATOM 608 C C . ASN A 1 79 ? 8.835 -0.904 -9.354 1.00 64.94 79 ASN A C 1
ATOM 610 O O . ASN A 1 79 ? 7.849 -0.168 -9.340 1.00 64.94 79 ASN A O 1
ATOM 614 N N . GLN A 1 80 ? 8.750 -2.215 -9.118 1.00 65.88 80 GLN A N 1
ATOM 615 C CA . GLN A 1 80 ? 7.503 -2.865 -8.712 1.00 65.88 80 GLN A CA 1
ATOM 616 C C . GLN A 1 80 ? 7.126 -2.463 -7.286 1.00 65.88 80 GLN A C 1
ATOM 618 O O . GLN A 1 80 ? 5.972 -2.134 -7.026 1.00 65.88 80 GLN A O 1
ATOM 623 N N . LEU A 1 81 ? 8.113 -2.419 -6.391 1.00 66.38 81 LEU A N 1
ATOM 624 C CA . LEU A 1 81 ? 7.926 -2.078 -4.987 1.00 66.38 81 LEU A CA 1
ATOM 625 C C . LEU A 1 81 ? 7.551 -0.599 -4.812 1.00 66.38 81 LEU A C 1
ATOM 627 O O . LEU A 1 81 ? 6.614 -0.295 -4.081 1.00 66.38 81 LEU A O 1
ATOM 631 N N . GLY A 1 82 ? 8.189 0.316 -5.551 1.00 70.62 82 GLY A N 1
ATOM 632 C CA . GLY A 1 82 ? 7.833 1.741 -5.528 1.00 70.62 82 GLY A CA 1
ATOM 633 C C . GLY A 1 82 ? 6.391 2.015 -5.975 1.00 70.62 82 GLY A C 1
ATOM 634 O O . GLY A 1 82 ? 5.671 2.772 -5.324 1.00 70.62 82 GLY A O 1
ATOM 635 N N . LEU A 1 83 ? 5.936 1.357 -7.048 1.00 71.44 83 LEU A N 1
ATOM 636 C CA . LEU A 1 83 ? 4.558 1.489 -7.529 1.00 71.44 83 LEU A CA 1
ATOM 637 C C . LEU A 1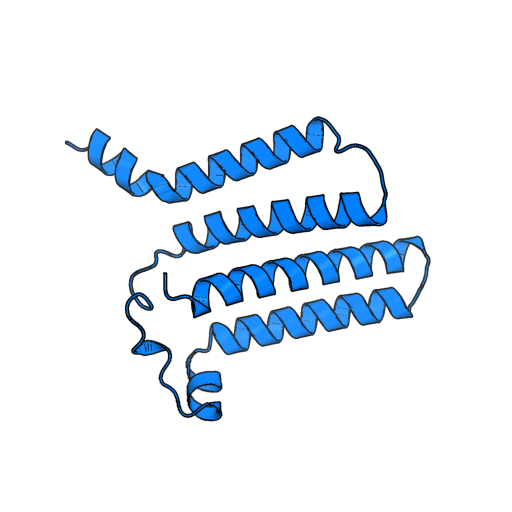 83 ? 3.556 0.846 -6.559 1.00 71.44 83 LEU A C 1
ATOM 639 O O . LEU A 1 83 ? 2.507 1.428 -6.285 1.00 71.44 83 LEU A O 1
ATOM 643 N N . TYR A 1 84 ? 3.896 -0.325 -6.015 1.00 68.00 84 TYR A N 1
ATOM 644 C CA . TYR A 1 84 ? 3.089 -1.029 -5.023 1.00 68.00 84 TYR A CA 1
ATOM 645 C C . TYR A 1 84 ? 2.833 -0.174 -3.781 1.00 68.00 84 TYR A C 1
ATOM 647 O O . TYR A 1 84 ? 1.683 0.043 -3.407 1.00 68.00 84 TYR A O 1
ATOM 655 N N . VAL A 1 85 ? 3.895 0.382 -3.191 1.00 75.00 85 VAL A N 1
ATOM 656 C CA . VAL A 1 85 ? 3.808 1.232 -1.995 1.00 75.00 85 VAL A CA 1
ATOM 657 C C . VAL A 1 85 ? 2.996 2.502 -2.274 1.00 75.00 85 VAL A C 1
ATOM 659 O O . VAL A 1 85 ? 2.222 2.935 -1.421 1.00 75.00 85 VAL A O 1
ATOM 662 N N . GLY A 1 86 ? 3.104 3.073 -3.478 1.00 77.56 86 GLY A N 1
ATOM 663 C CA . GLY A 1 86 ? 2.274 4.205 -3.898 1.00 77.56 86 GLY A CA 1
ATOM 664 C C . GLY A 1 86 ? 0.779 3.869 -3.941 1.00 77.56 86 GLY A C 1
ATOM 665 O O . GLY A 1 86 ? -0.036 4.601 -3.377 1.00 77.56 86 GLY A O 1
ATOM 666 N N . PHE A 1 87 ? 0.406 2.743 -4.556 1.00 73.75 87 PHE A N 1
ATOM 667 C CA . PHE A 1 87 ? -0.987 2.282 -4.578 1.00 73.75 87 PHE A CA 1
ATOM 668 C C . PHE A 1 87 ? -1.502 1.912 -3.190 1.00 73.75 87 PHE A C 1
ATOM 670 O O . PHE A 1 87 ? -2.627 2.272 -2.853 1.00 73.75 87 PHE A O 1
ATOM 677 N N . PHE A 1 88 ? -0.680 1.251 -2.378 1.00 77.25 88 PHE A N 1
ATOM 678 C CA . PHE A 1 88 ? -0.997 0.926 -0.992 1.00 77.25 88 PHE A CA 1
ATOM 679 C C . PHE A 1 88 ? -1.322 2.190 -0.187 1.00 77.25 88 PHE A C 1
ATOM 681 O O . PHE A 1 88 ? -2.348 2.259 0.487 1.00 77.25 88 PHE A O 1
ATOM 688 N N . ALA A 1 89 ? -0.504 3.238 -0.315 1.00 77.12 89 ALA A N 1
ATOM 689 C CA . ALA A 1 89 ? -0.736 4.509 0.363 1.00 77.12 89 ALA A CA 1
ATOM 690 C C . ALA A 1 89 ? -2.045 5.180 -0.087 1.00 77.12 89 ALA A C 1
ATOM 692 O O . ALA A 1 89 ? -2.820 5.642 0.750 1.00 77.12 89 ALA A O 1
ATOM 693 N N . LEU A 1 90 ? -2.329 5.188 -1.393 1.00 76.88 90 LEU A N 1
ATOM 694 C CA . LEU A 1 90 ? -3.572 5.744 -1.937 1.00 76.88 90 LEU A CA 1
ATOM 695 C C . LEU A 1 90 ? -4.806 4.960 -1.488 1.00 76.88 90 LEU A C 1
ATOM 697 O O . LEU A 1 90 ? -5.789 5.564 -1.063 1.00 76.88 90 LEU A O 1
ATOM 701 N N . ALA A 1 91 ? -4.754 3.629 -1.547 1.00 74.44 91 ALA A N 1
ATOM 702 C CA . ALA A 1 91 ? -5.836 2.770 -1.086 1.00 74.44 91 ALA A CA 1
ATOM 703 C C . ALA A 1 91 ? -6.069 2.942 0.423 1.00 74.44 91 ALA A C 1
ATOM 705 O O . ALA A 1 91 ? -7.217 3.034 0.851 1.00 74.44 91 ALA A O 1
ATOM 706 N N . SER A 1 92 ? -5.003 3.059 1.222 1.00 70.12 92 SER A N 1
ATOM 707 C CA . SER A 1 92 ? -5.081 3.230 2.680 1.00 70.12 92 SER A CA 1
ATOM 708 C C . SER A 1 92 ? -5.706 4.564 3.071 1.00 70.12 92 SER A C 1
ATOM 710 O O . SER A 1 92 ? -6.629 4.608 3.892 1.00 70.12 92 SER A O 1
ATOM 712 N N . VAL A 1 93 ? -5.290 5.652 2.419 1.00 76.81 93 VAL A N 1
ATOM 713 C CA . VAL A 1 93 ? -5.890 6.975 2.631 1.00 76.81 93 VAL A CA 1
ATOM 714 C C . VAL A 1 93 ? -7.324 7.023 2.108 1.00 76.81 93 VAL A C 1
ATOM 716 O O . VAL A 1 93 ? -8.197 7.537 2.804 1.00 76.81 93 VAL A O 1
ATOM 719 N N . GLY A 1 94 ? -7.599 6.448 0.935 1.00 75.38 94 GLY A N 1
ATOM 720 C CA . GLY A 1 94 ? -8.941 6.391 0.354 1.00 75.38 94 GLY A CA 1
ATOM 721 C C . GLY A 1 94 ? -9.926 5.608 1.223 1.00 75.38 94 GLY A C 1
ATOM 722 O O . GLY A 1 94 ? -11.032 6.080 1.484 1.00 75.38 94 GLY A O 1
ATOM 723 N N . TRP A 1 95 ? -9.509 4.452 1.742 1.00 70.81 95 TRP A N 1
ATOM 724 C CA . TRP A 1 95 ? -10.318 3.656 2.662 1.00 70.81 95 TRP A CA 1
ATOM 725 C C . TRP A 1 95 ? -10.528 4.368 4.003 1.00 70.81 95 TRP A C 1
ATOM 727 O O . TRP A 1 95 ? -11.648 4.421 4.514 1.00 70.81 95 TRP A O 1
ATOM 737 N N . GLY A 1 96 ? -9.470 4.971 4.555 1.00 69.25 96 GLY A N 1
ATOM 738 C CA . GLY A 1 96 ? -9.550 5.792 5.761 1.00 69.25 96 GLY A CA 1
ATOM 739 C C . GLY A 1 96 ? -10.540 6.947 5.609 1.00 69.25 96 GLY A C 1
ATOM 740 O O . GLY A 1 96 ? -11.410 7.122 6.457 1.00 69.25 96 GLY A O 1
ATOM 741 N N . HIS A 1 97 ? -10.478 7.673 4.496 1.00 73.44 97 HIS A N 1
ATOM 742 C CA . HIS A 1 97 ? -11.396 8.771 4.211 1.00 73.44 97 HIS A CA 1
ATOM 743 C C . HIS A 1 97 ? -12.840 8.282 4.014 1.00 73.44 97 HIS A C 1
ATOM 745 O O . HIS A 1 97 ? -13.760 8.828 4.618 1.00 73.44 97 HIS A O 1
ATOM 751 N N . SER A 1 98 ? -13.049 7.205 3.246 1.00 70.06 98 SER A N 1
ATOM 752 C CA . SER A 1 98 ? -14.389 6.676 2.960 1.00 70.06 98 SER A CA 1
ATOM 753 C C . SER A 1 98 ? -15.125 6.162 4.197 1.00 70.06 98 SER A C 1
ATOM 755 O O . SER A 1 98 ? -16.356 6.194 4.203 1.00 70.06 98 SER A O 1
ATOM 757 N N . ARG A 1 99 ? -14.417 5.643 5.212 1.00 65.50 99 ARG A N 1
ATOM 758 C CA . ARG A 1 99 ? -15.064 5.107 6.419 1.00 65.50 99 ARG A CA 1
ATOM 759 C C . ARG A 1 99 ? -15.142 6.056 7.595 1.00 65.50 99 ARG A C 1
ATOM 761 O O . ARG A 1 99 ? -16.102 5.951 8.354 1.00 65.50 99 ARG A O 1
ATOM 768 N N . TYR A 1 100 ? -14.177 6.954 7.736 1.00 69.00 100 TYR A N 1
ATOM 769 C CA . TYR A 1 100 ? -14.111 7.850 8.884 1.00 69.00 100 TYR A CA 1
ATOM 770 C C . TYR A 1 100 ? -14.620 9.259 8.566 1.00 69.00 100 TYR A C 1
ATOM 772 O O . TYR A 1 100 ? -14.870 10.015 9.493 1.00 69.00 100 TYR A O 1
ATOM 780 N N . GLY A 1 101 ? -14.821 9.613 7.288 1.00 62.59 101 GLY A N 1
ATOM 781 C CA . GLY A 1 101 ? -15.405 10.896 6.871 1.00 62.59 101 GLY A CA 1
ATOM 782 C C . GLY A 1 101 ? -14.563 12.135 7.206 1.00 62.59 101 GLY A C 1
ATOM 783 O O . GLY A 1 101 ? -14.938 13.242 6.830 1.00 62.59 101 GLY A O 1
ATOM 784 N N . ASP A 1 102 ? -13.431 11.956 7.887 1.00 57.31 102 ASP A N 1
ATOM 785 C CA . ASP A 1 102 ? -12.549 13.032 8.317 1.00 57.31 102 ASP A CA 1
ATOM 786 C C . ASP A 1 102 ? -11.783 13.654 7.144 1.00 57.31 102 ASP A C 1
ATOM 788 O O . ASP A 1 102 ? -11.432 13.000 6.150 1.00 57.31 102 ASP A O 1
ATOM 792 N N . THR A 1 103 ? -11.488 14.947 7.286 1.00 66.50 103 THR A N 1
ATOM 793 C CA . THR A 1 103 ? -10.585 15.666 6.391 1.00 66.50 103 THR A CA 1
ATOM 794 C C . THR A 1 103 ? -9.192 15.046 6.484 1.00 66.50 103 THR A C 1
ATOM 796 O O . THR A 1 103 ? -8.674 14.771 7.566 1.00 66.50 103 THR A O 1
ATOM 799 N N . VAL A 1 104 ? -8.580 14.772 5.330 1.00 71.19 104 VAL A N 1
ATOM 800 C CA . VAL A 1 104 ? -7.247 14.162 5.277 1.00 71.19 104 VAL A CA 1
ATOM 801 C C . VAL A 1 104 ? -6.263 15.083 6.006 1.00 71.19 104 VAL A C 1
ATOM 803 O O . VAL A 1 104 ? -6.042 16.217 5.582 1.00 71.19 104 VAL A O 1
ATOM 806 N N . SER A 1 105 ? -5.695 14.605 7.117 1.00 77.69 105 SER A N 1
ATOM 807 C CA . SER A 1 105 ? -4.762 15.380 7.942 1.00 77.69 105 SER A CA 1
ATOM 808 C C . SER A 1 105 ? -3.569 15.869 7.118 1.00 77.69 105 SER A C 1
ATOM 810 O O . SER A 1 105 ? -3.046 15.143 6.267 1.00 77.69 105 SER A O 1
ATOM 812 N N . ALA A 1 106 ? -3.070 17.069 7.427 1.00 76.81 106 ALA A N 1
ATOM 813 C CA . ALA A 1 106 ? -1.867 17.618 6.803 1.00 76.81 106 ALA A CA 1
ATOM 814 C C . ALA A 1 106 ? -0.662 16.664 6.926 1.00 76.81 106 ALA A C 1
ATOM 816 O O . ALA A 1 106 ? 0.122 16.541 5.988 1.00 76.81 106 ALA A O 1
ATOM 817 N N . SER A 1 107 ? -0.547 15.918 8.033 1.00 74.69 107 SER A N 1
ATOM 818 C CA . SER A 1 107 ? 0.504 14.906 8.207 1.00 74.69 107 SER A CA 1
ATOM 819 C C . SER A 1 107 ? 0.363 13.725 7.240 1.00 74.69 107 SER A C 1
ATOM 821 O O . SER A 1 107 ? 1.364 13.222 6.733 1.00 74.69 107 SER A O 1
ATOM 823 N N . THR A 1 108 ? -0.867 13.315 6.921 1.00 79.50 108 THR A N 1
ATOM 824 C CA . THR A 1 108 ? -1.156 12.263 5.937 1.00 79.50 108 THR A CA 1
ATOM 825 C C . THR A 1 108 ? -0.817 12.720 4.523 1.00 79.50 108 THR A C 1
ATOM 827 O O . THR A 1 108 ? -0.238 11.951 3.762 1.00 79.50 108 THR A O 1
ATOM 830 N N . ILE A 1 109 ? -1.109 13.978 4.181 1.00 81.31 109 ILE A N 1
ATOM 831 C CA . ILE A 1 109 ? -0.756 14.564 2.879 1.00 81.31 109 ILE A CA 1
ATOM 832 C C . ILE A 1 109 ? 0.765 14.631 2.715 1.00 81.31 109 ILE A C 1
ATOM 834 O O . ILE A 1 109 ? 1.290 14.238 1.674 1.00 81.31 109 ILE A O 1
ATOM 838 N N . VAL A 1 110 ? 1.485 15.066 3.754 1.00 83.94 110 VAL A N 1
ATOM 839 C CA . VAL A 1 110 ? 2.957 15.075 3.758 1.00 83.94 110 VAL A CA 1
ATOM 840 C C . VAL A 1 110 ? 3.511 13.656 3.607 1.00 83.94 110 VAL A C 1
ATOM 842 O O . VAL A 1 110 ? 4.414 13.438 2.804 1.00 83.94 110 VAL A O 1
ATOM 845 N N . GLY A 1 111 ? 2.941 12.672 4.309 1.00 81.00 111 GLY A N 1
ATOM 846 C CA . GLY A 1 111 ? 3.309 11.264 4.147 1.00 81.00 111 GLY A CA 1
ATOM 847 C C . GLY A 1 111 ? 3.082 10.749 2.722 1.00 81.00 111 GLY A C 1
ATOM 848 O O . GLY A 1 111 ? 3.972 10.126 2.146 1.00 81.00 111 GLY A O 1
ATOM 849 N N . LEU A 1 112 ? 1.934 11.069 2.118 1.00 83.12 112 LEU A N 1
ATOM 850 C CA . LEU A 1 112 ? 1.607 10.696 0.739 1.00 83.12 112 LEU A CA 1
ATOM 851 C C . LEU A 1 112 ? 2.594 11.316 -0.261 1.00 83.12 112 LEU A C 1
ATOM 853 O O . LEU A 1 112 ? 3.038 10.654 -1.198 1.00 83.12 112 LEU A O 1
ATOM 857 N N . PHE A 1 113 ? 2.981 12.571 -0.029 1.00 85.62 113 PHE A N 1
ATOM 858 C CA . PHE A 1 113 ? 3.973 13.272 -0.836 1.00 85.62 113 PHE A CA 1
ATOM 859 C C . PHE A 1 113 ? 5.362 12.627 -0.729 1.00 85.62 113 PHE A C 1
ATOM 861 O O . PHE A 1 113 ? 6.005 12.392 -1.751 1.00 85.62 113 PHE A O 1
ATOM 868 N N . LEU A 1 114 ? 5.806 12.271 0.481 1.00 84.88 114 LEU A N 1
ATOM 869 C CA . LEU A 1 114 ? 7.078 11.573 0.701 1.00 84.88 114 LEU A CA 1
ATOM 870 C C . LEU A 1 114 ? 7.102 10.191 0.037 1.00 84.88 114 LEU A C 1
ATOM 872 O O . LEU A 1 114 ? 8.101 9.828 -0.582 1.00 84.88 114 LEU A O 1
ATOM 876 N N . ILE A 1 115 ? 5.998 9.443 0.109 1.00 83.75 115 ILE A N 1
ATOM 877 C CA . ILE A 1 115 ? 5.855 8.152 -0.576 1.00 83.75 115 ILE A CA 1
ATOM 878 C C . ILE A 1 115 ? 5.911 8.342 -2.096 1.00 83.75 115 ILE A C 1
ATOM 880 O O . ILE A 1 115 ? 6.625 7.609 -2.779 1.00 83.75 115 ILE A O 1
ATOM 884 N N . GLY A 1 116 ? 5.225 9.361 -2.623 1.00 83.06 116 GLY A N 1
ATOM 885 C CA . GLY A 1 116 ? 5.282 9.723 -4.039 1.00 83.06 116 GLY A CA 1
ATOM 886 C C .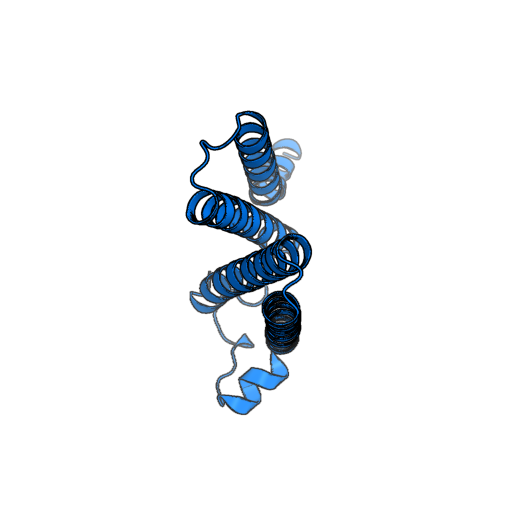 GLY A 1 116 ? 6.703 10.053 -4.504 1.00 83.06 116 GLY A C 1
ATOM 887 O O . GLY A 1 116 ? 7.155 9.531 -5.522 1.00 83.06 116 GLY A O 1
ATOM 888 N N . LEU A 1 117 ? 7.447 10.852 -3.734 1.00 83.38 117 LEU A N 1
ATOM 889 C CA . LEU A 1 117 ? 8.851 11.165 -4.014 1.00 83.38 117 LEU A CA 1
ATOM 890 C C . LEU A 1 117 ? 9.753 9.928 -3.950 1.00 83.38 117 LEU A C 1
ATOM 892 O O . LEU A 1 117 ? 10.614 9.754 -4.814 1.00 83.38 117 LEU A O 1
ATOM 896 N N . GLY A 1 118 ? 9.548 9.050 -2.967 1.00 79.88 118 GLY A N 1
ATOM 897 C CA . GLY A 1 118 ? 10.264 7.778 -2.862 1.00 79.88 118 GLY A CA 1
ATOM 898 C C . GLY A 1 118 ? 10.019 6.880 -4.077 1.00 79.88 118 GLY A C 1
ATOM 899 O O . GLY A 1 118 ? 10.972 6.387 -4.681 1.00 79.88 118 GLY A O 1
ATOM 900 N N . GLY A 1 119 ? 8.759 6.751 -4.502 1.00 79.06 119 GLY A N 1
ATOM 901 C CA . GLY A 1 119 ? 8.374 6.015 -5.708 1.00 79.06 119 GLY A CA 1
ATOM 902 C C . GLY A 1 119 ? 9.002 6.596 -6.975 1.00 79.06 119 GLY A C 1
ATOM 903 O O . GLY A 1 119 ? 9.598 5.858 -7.758 1.00 79.06 119 GLY A O 1
ATOM 904 N N . LEU A 1 120 ? 8.966 7.922 -7.146 1.00 80.38 120 LEU A N 1
ATOM 905 C CA . LEU A 1 120 ? 9.628 8.612 -8.261 1.00 80.38 120 LEU A CA 1
ATOM 906 C C . LEU A 1 120 ? 11.144 8.387 -8.255 1.00 80.38 120 LEU A C 1
ATOM 908 O O . LEU A 1 120 ? 11.739 8.155 -9.308 1.00 80.38 120 LEU A O 1
ATOM 912 N N . THR A 1 121 ? 11.765 8.406 -7.077 1.00 80.56 121 THR A N 1
ATOM 913 C CA . THR A 1 121 ? 13.200 8.142 -6.923 1.00 80.56 121 THR A CA 1
ATOM 914 C C . THR A 1 121 ? 13.542 6.710 -7.324 1.00 80.56 121 THR A C 1
ATOM 916 O O . THR A 1 121 ? 14.532 6.497 -8.015 1.00 80.56 121 THR A O 1
ATOM 919 N N . MET A 1 122 ? 12.717 5.723 -6.969 1.00 76.19 122 MET A N 1
ATOM 920 C CA . MET A 1 122 ? 12.914 4.336 -7.406 1.00 76.19 122 MET A CA 1
ATOM 921 C C . MET A 1 122 ? 12.725 4.188 -8.922 1.00 76.19 122 MET A C 1
ATOM 923 O O . MET A 1 122 ? 13.556 3.563 -9.577 1.00 76.19 122 MET A O 1
ATOM 927 N N . GLN A 1 123 ? 11.700 4.838 -9.485 1.00 72.19 123 GLN A N 1
ATOM 928 C CA . GLN A 1 123 ? 11.345 4.761 -10.905 1.00 72.19 123 GLN A CA 1
ATOM 929 C C . GLN A 1 123 ? 12.399 5.395 -11.823 1.00 72.19 123 GLN A C 1
ATOM 931 O O . GLN A 1 123 ? 12.707 4.866 -12.893 1.00 72.19 123 GLN A O 1
ATOM 936 N N . TYR A 1 124 ? 12.943 6.543 -11.416 1.00 79.25 124 TYR A N 1
ATOM 937 C CA . TYR A 1 124 ? 13.884 7.328 -12.214 1.00 79.25 124 TYR A CA 1
ATOM 938 C C . TYR A 1 124 ? 15.328 7.235 -11.722 1.00 79.25 124 TYR A C 1
ATOM 940 O O . TYR A 1 124 ? 16.223 7.702 -12.422 1.00 79.25 124 TYR A O 1
ATOM 948 N N . GLY A 1 125 ? 15.595 6.597 -10.581 1.00 73.25 125 GLY A N 1
ATOM 949 C CA . GLY A 1 125 ? 16.921 6.535 -9.961 1.00 73.25 125 GLY A CA 1
ATOM 950 C C . GLY A 1 125 ? 17.985 5.920 -10.866 1.00 73.25 125 GLY A C 1
ATOM 951 O O . GLY A 1 125 ? 19.075 6.468 -10.994 1.00 73.25 125 GLY A O 1
ATOM 952 N N . GLN A 1 126 ? 17.643 4.851 -11.590 1.00 68.56 126 GLN A N 1
ATOM 953 C CA . GLN A 1 126 ? 18.532 4.246 -12.593 1.00 68.56 126 GLN A CA 1
ATOM 954 C C . GLN A 1 126 ? 18.876 5.233 -13.723 1.00 68.56 126 GLN A C 1
ATOM 956 O O . GLN A 1 126 ? 20.015 5.300 -14.178 1.00 68.56 126 GLN A O 1
ATOM 961 N N . LYS A 1 127 ? 17.900 6.043 -14.149 1.00 70.38 127 LYS A N 1
ATOM 962 C CA . LYS A 1 127 ? 18.053 7.038 -15.220 1.00 70.38 127 LYS A CA 1
ATOM 963 C C . LYS A 1 127 ? 18.866 8.252 -14.764 1.00 70.38 127 LYS A C 1
ATOM 965 O O . LYS A 1 127 ? 19.728 8.713 -15.500 1.00 70.38 127 LYS A O 1
ATOM 970 N N . ILE A 1 128 ? 18.629 8.723 -13.540 1.00 72.31 128 ILE A N 1
ATOM 971 C CA . ILE A 1 128 ? 19.380 9.812 -12.896 1.00 72.31 128 ILE A CA 1
ATOM 972 C C . ILE A 1 128 ? 20.842 9.408 -12.714 1.00 72.31 128 ILE A C 1
ATOM 974 O O . ILE A 1 128 ? 21.742 10.176 -13.040 1.00 72.31 128 ILE A O 1
ATOM 978 N N . TRP A 1 129 ? 21.093 8.186 -12.248 1.00 71.88 129 TRP A N 1
ATOM 979 C CA . TRP A 1 129 ? 22.451 7.699 -12.039 1.00 71.88 129 TRP A CA 1
ATOM 980 C C . TRP A 1 129 ? 23.248 7.597 -13.345 1.00 71.88 129 TRP A C 1
ATOM 982 O O . TRP A 1 129 ? 24.431 7.921 -13.362 1.00 71.88 129 TRP A O 1
ATOM 992 N N . MET A 1 130 ? 22.600 7.224 -14.455 1.00 73.38 130 MET A N 1
ATOM 993 C CA . MET A 1 130 ? 23.234 7.224 -15.779 1.00 73.38 130 MET A CA 1
ATOM 994 C C . MET A 1 130 ? 23.612 8.631 -16.266 1.00 73.38 130 MET A C 1
ATOM 996 O O . MET A 1 130 ? 24.643 8.775 -16.910 1.00 73.38 130 MET A O 1
ATOM 1000 N N . ILE A 1 131 ? 22.832 9.665 -15.929 1.00 78.75 131 ILE A N 1
ATOM 1001 C CA . ILE A 1 131 ? 23.149 11.066 -16.270 1.00 78.75 131 ILE A CA 1
ATOM 1002 C C . ILE A 1 131 ? 24.383 11.561 -15.500 1.00 78.75 131 ILE A C 1
ATOM 1004 O O . ILE A 1 131 ? 25.194 12.283 -16.060 1.00 78.75 131 ILE A O 1
ATOM 1008 N N . PHE A 1 132 ? 24.545 11.159 -14.237 1.00 74.62 132 PHE A N 1
ATOM 1009 C CA . PHE A 1 132 ? 25.691 11.552 -13.404 1.00 74.62 132 PHE A CA 1
ATOM 1010 C C . PHE A 1 132 ? 26.986 10.778 -13.695 1.00 74.62 132 PHE A C 1
ATOM 1012 O O . PHE A 1 132 ? 28.043 11.161 -13.198 1.00 74.62 132 PHE A O 1
ATOM 1019 N N . ARG A 1 133 ? 26.906 9.667 -14.436 1.00 72.50 133 ARG A N 1
ATOM 1020 C CA . ARG A 1 133 ? 28.061 8.833 -14.805 1.00 72.50 133 ARG A CA 1
ATOM 1021 C C . ARG A 1 133 ? 28.606 9.096 -16.214 1.00 72.50 133 ARG A C 1
ATOM 1023 O O . ARG A 1 133 ? 29.594 8.452 -16.567 1.00 72.50 133 ARG A O 1
ATOM 1030 N N . GLY A 1 134 ? 27.948 9.955 -16.997 1.00 53.53 134 GLY A N 1
ATOM 1031 C CA . GLY A 1 134 ? 28.456 10.473 -18.276 1.00 53.53 134 GLY A CA 1
ATOM 1032 C C . GLY A 1 134 ? 29.376 11.662 -18.060 1.00 53.53 134 GLY A C 1
ATOM 1033 O O . GLY A 1 134 ? 30.335 11.784 -18.850 1.00 53.53 134 GLY A O 1
#

pLDDT: mean 70.7, std 10.39, range [38.06, 85.62]

Sequence (134 aa):
MTFFAFFTLILAAVLEVGGDAMIRDGIKDKSLFYLAAGVGLLALYGLFVNVLSTQNAISRLLNFDFRSLPGANDWQFSNQLGLYVGFFALASVGWGHSRYGDTVSASTIVGLFLIGLGGLTMQYGQKIWMIFRG

Secondary structure (DSSP, 8-state):
--HHHHHHHHHHHHHHHHHHHHHHHHHHTT-HHHHHHHHHHHHHHHHHHHHHHSHHHHHHHHT--GGGSTTSS---HHHHHHHHHHHHHHHHHHHHHHHH-----HHHHHHHHHHHHHHHHHHHHHHHHHHHT-

Radius of gyration: 17.94 Å; chains: 1; bounding box: 45×42×43 Å